Protein AF-A0A5N9GTJ7-F1 (afdb_monomer_lite)

Structure (mmCIF, N/CA/C/O backbone):
data_AF-A0A5N9GTJ7-F1
#
_entry.id   AF-A0A5N9GTJ7-F1
#
loop_
_atom_site.group_PDB
_atom_site.id
_atom_site.type_symbol
_atom_site.label_atom_id
_atom_site.label_alt_id
_atom_site.label_comp_id
_atom_site.label_asym_id
_atom_site.label_entity_id
_atom_site.label_seq_id
_atom_site.pdbx_PDB_ins_code
_atom_site.Cartn_x
_atom_site.Cartn_y
_atom_site.Cartn_z
_atom_site.occupancy
_atom_site.B_iso_or_equiv
_atom_site.auth_seq_id
_atom_site.auth_comp_id
_atom_site.auth_asym_id
_atom_site.auth_atom_id
_atom_site.pdbx_PDB_model_num
ATOM 1 N N . MET A 1 1 ? 4.182 10.645 -21.462 1.00 69.44 1 MET A N 1
ATOM 2 C CA . MET A 1 1 ? 4.766 9.885 -20.332 1.00 69.44 1 MET A CA 1
ATOM 3 C C . MET A 1 1 ? 4.709 10.639 -19.006 1.00 69.44 1 MET A C 1
ATOM 5 O O . MET A 1 1 ? 4.149 10.089 -18.072 1.00 69.44 1 MET A O 1
ATOM 9 N N . ALA A 1 2 ? 5.171 11.893 -18.912 1.00 67.50 2 ALA A N 1
ATOM 10 C CA . ALA A 1 2 ? 5.129 12.658 -17.654 1.00 67.50 2 ALA A CA 1
ATOM 11 C C . ALA A 1 2 ? 3.718 12.787 -17.032 1.00 67.50 2 ALA A C 1
ATOM 13 O O . ALA A 1 2 ? 3.530 12.440 -15.873 1.00 67.50 2 ALA A O 1
ATOM 14 N N . LEU A 1 3 ? 2.702 13.177 -17.815 1.00 74.19 3 LEU A N 1
ATOM 15 C CA . LEU A 1 3 ? 1.305 13.269 -17.346 1.00 74.19 3 LEU A CA 1
ATOM 16 C C . LEU A 1 3 ? 0.747 11.942 -16.803 1.00 74.19 3 LEU A C 1
ATOM 18 O O . LEU A 1 3 ? -0.002 11.939 -15.835 1.00 74.19 3 LEU A O 1
ATOM 22 N N . PHE A 1 4 ? 1.138 10.813 -17.400 1.00 73.88 4 PHE A N 1
ATOM 23 C CA . PHE A 1 4 ? 0.724 9.479 -16.956 1.00 73.88 4 PHE A CA 1
ATOM 24 C C . PHE A 1 4 ? 1.337 9.123 -15.593 1.00 73.88 4 PHE A C 1
ATOM 26 O O . PHE A 1 4 ? 0.640 8.620 -14.718 1.00 73.88 4 PHE A O 1
ATOM 33 N N . ILE A 1 5 ? 2.618 9.448 -15.390 1.00 72.25 5 ILE A N 1
ATOM 34 C CA . ILE A 1 5 ? 3.318 9.248 -14.113 1.00 72.25 5 ILE A CA 1
ATOM 35 C C . ILE A 1 5 ? 2.708 10.134 -13.020 1.00 72.25 5 ILE A C 1
ATOM 37 O O . ILE A 1 5 ? 2.442 9.651 -11.923 1.00 72.25 5 ILE A O 1
ATOM 41 N N . VAL A 1 6 ? 2.426 11.406 -13.325 1.00 74.44 6 VAL A N 1
ATOM 42 C CA . VAL A 1 6 ? 1.779 12.340 -12.385 1.00 74.44 6 VAL A CA 1
ATOM 43 C C . VAL A 1 6 ? 0.383 11.852 -11.994 1.00 74.44 6 VAL A C 1
ATOM 45 O O . VAL A 1 6 ? 0.043 11.847 -10.813 1.00 74.44 6 VAL A O 1
ATOM 48 N N . PHE A 1 7 ? -0.410 11.386 -12.961 1.00 79.62 7 PHE A N 1
ATOM 49 C CA . PHE A 1 7 ? -1.737 10.827 -12.703 1.00 79.62 7 PHE A CA 1
ATOM 50 C C . PHE A 1 7 ? -1.677 9.605 -11.773 1.00 79.62 7 PHE A C 1
ATOM 52 O O . PHE A 1 7 ? -2.456 9.502 -10.826 1.00 79.62 7 PHE A O 1
ATOM 59 N N . ILE A 1 8 ? -0.705 8.716 -11.985 1.00 79.12 8 ILE A N 1
ATOM 60 C CA . ILE A 1 8 ? -0.491 7.545 -11.127 1.00 79.12 8 ILE A CA 1
ATOM 61 C C . ILE A 1 8 ? -0.031 7.944 -9.724 1.00 79.12 8 ILE A C 1
ATOM 63 O O . ILE A 1 8 ? -0.573 7.432 -8.746 1.00 79.12 8 ILE A O 1
ATOM 67 N N . ALA A 1 9 ? 0.899 8.892 -9.607 1.00 77.06 9 ALA A N 1
ATOM 68 C CA . ALA A 1 9 ? 1.334 9.413 -8.314 1.00 77.06 9 ALA A CA 1
ATOM 69 C C . ALA A 1 9 ? 0.166 10.035 -7.528 1.00 77.06 9 ALA A C 1
ATOM 71 O O . ALA A 1 9 ? 0.090 9.877 -6.310 1.00 77.06 9 ALA A O 1
ATOM 72 N N . PHE A 1 10 ? -0.778 10.682 -8.219 1.00 83.00 10 PHE A N 1
ATOM 73 C CA . PHE A 1 10 ? -1.971 11.253 -7.599 1.00 83.00 10 PHE A CA 1
ATOM 74 C C . PHE A 1 10 ? -2.937 10.177 -7.082 1.00 83.00 10 PHE A C 1
ATOM 76 O O . PHE A 1 10 ? -3.420 10.282 -5.957 1.00 83.00 10 PHE A O 1
ATOM 83 N N . ILE A 1 11 ? -3.181 9.112 -7.856 1.0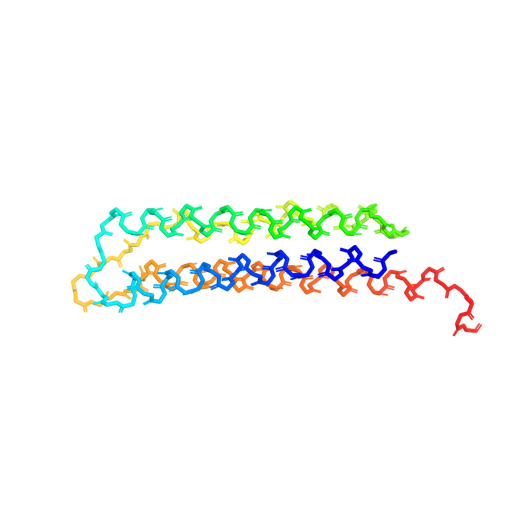0 83.50 11 ILE A N 1
ATOM 84 C CA . ILE A 1 11 ? -3.997 7.966 -7.410 1.00 83.50 11 ILE A CA 1
ATOM 85 C C . ILE A 1 11 ? -3.341 7.275 -6.209 1.00 83.50 11 ILE A C 1
ATOM 87 O O . ILE A 1 11 ? -4.004 6.971 -5.214 1.00 83.50 11 ILE A O 1
ATOM 91 N N . TRP A 1 12 ? -2.030 7.057 -6.285 1.00 83.31 12 TRP A N 1
ATOM 92 C CA . TRP A 1 12 ? -1.243 6.439 -5.226 1.00 83.31 12 TRP A CA 1
ATOM 93 C C . TRP A 1 12 ? -1.288 7.264 -3.932 1.00 83.31 12 TRP A C 1
ATOM 95 O O . TRP A 1 12 ? -1.714 6.765 -2.892 1.00 83.31 12 TRP A O 1
ATOM 105 N N . GLY A 1 13 ? -0.950 8.553 -4.000 1.00 82.69 13 GLY A N 1
ATOM 106 C CA . GLY A 1 13 ? -0.939 9.436 -2.833 1.00 82.69 13 GLY A CA 1
ATOM 107 C C . GLY A 1 13 ? -2.339 9.702 -2.280 1.00 82.69 13 GLY A C 1
ATOM 108 O O . GLY A 1 13 ? -2.539 9.692 -1.066 1.00 82.69 13 GLY A O 1
ATOM 109 N N . GLY A 1 14 ? -3.330 9.879 -3.158 1.00 85.12 14 GLY A N 1
ATOM 110 C CA . GLY A 1 14 ? -4.722 10.109 -2.777 1.00 85.12 14 GLY A CA 1
ATOM 111 C C . GLY A 1 14 ? -5.341 8.910 -2.059 1.00 85.12 14 GLY A C 1
ATOM 112 O O . GLY A 1 14 ? -5.957 9.076 -1.006 1.00 85.12 14 GLY A O 1
ATOM 113 N N . SER A 1 15 ? -5.133 7.694 -2.572 1.00 85.12 15 SER A N 1
ATOM 114 C CA . SER A 1 15 ? -5.653 6.470 -1.943 1.00 85.12 15 SER A CA 1
ATOM 115 C C . SER A 1 15 ? -5.034 6.211 -0.563 1.00 85.12 15 SER A C 1
ATOM 117 O O . SER A 1 15 ? -5.757 5.889 0.388 1.00 85.12 15 SER A O 1
ATOM 119 N N . MET A 1 16 ? -3.725 6.439 -0.406 1.00 86.00 16 MET A N 1
ATOM 120 C CA . MET A 1 16 ? -3.067 6.392 0.904 1.00 86.00 16 MET A CA 1
ATOM 121 C C . MET A 1 16 ? -3.589 7.482 1.843 1.00 86.00 16 MET A C 1
ATOM 123 O O . MET A 1 16 ? -3.914 7.191 2.993 1.00 86.00 16 MET A O 1
ATOM 127 N N . GLY A 1 17 ? -3.738 8.717 1.357 1.00 85.56 17 GLY A N 1
ATOM 128 C CA . GLY A 1 17 ? -4.252 9.840 2.142 1.00 85.56 17 GLY A CA 1
ATOM 129 C C . GLY A 1 17 ? -5.653 9.582 2.697 1.00 85.56 17 GLY A C 1
ATOM 130 O O . GLY A 1 17 ? -5.886 9.765 3.892 1.00 85.56 17 GLY A O 1
ATOM 131 N N . VAL A 1 18 ? -6.570 9.075 1.867 1.00 87.25 18 VAL A N 1
ATOM 132 C CA . VAL A 1 18 ? -7.926 8.688 2.301 1.00 87.25 18 VAL A CA 1
ATOM 133 C C . VAL A 1 18 ? -7.873 7.584 3.357 1.00 87.25 18 VAL A C 1
ATOM 135 O O . VAL A 1 18 ? -8.567 7.670 4.372 1.00 87.25 18 VAL A O 1
ATOM 138 N N . THR A 1 19 ? -7.015 6.582 3.165 1.00 87.56 19 THR A N 1
ATOM 139 C CA . THR A 1 19 ? -6.842 5.477 4.120 1.00 87.56 19 THR A CA 1
ATOM 140 C C . THR A 1 19 ? -6.347 5.977 5.478 1.00 87.56 19 THR A C 1
ATOM 142 O O . THR A 1 19 ? -6.892 5.595 6.517 1.00 87.56 19 THR A O 1
ATOM 145 N N . LEU A 1 20 ? -5.359 6.875 5.491 1.00 87.94 20 LEU A N 1
ATOM 146 C CA . LEU A 1 20 ? -4.826 7.482 6.714 1.00 87.94 20 LEU A CA 1
ATOM 147 C C . LEU A 1 20 ? -5.869 8.359 7.417 1.00 87.94 20 LEU A C 1
ATOM 149 O O . LEU A 1 20 ? -6.008 8.286 8.638 1.00 87.94 20 LEU A O 1
ATOM 153 N N . LEU A 1 21 ? -6.645 9.142 6.663 1.00 89.00 21 LEU A N 1
ATOM 154 C CA . LEU A 1 21 ? -7.728 9.962 7.214 1.00 89.00 21 LEU A CA 1
ATOM 155 C C . LEU A 1 21 ? -8.840 9.105 7.829 1.00 89.00 21 LEU A C 1
ATOM 157 O O . LEU A 1 21 ? -9.311 9.409 8.927 1.00 89.00 21 LEU A O 1
ATOM 161 N N . MET A 1 22 ? -9.242 8.015 7.170 1.00 85.75 22 MET A N 1
ATOM 162 C CA . MET A 1 22 ? -10.215 7.066 7.724 1.00 85.75 22 MET A CA 1
ATOM 163 C C . MET A 1 22 ? -9.685 6.367 8.976 1.00 85.75 22 MET A C 1
ATOM 165 O O . MET A 1 22 ? -10.403 6.248 9.964 1.00 85.75 22 MET A O 1
ATOM 169 N N . THR A 1 23 ? -8.415 5.968 8.962 1.00 85.25 23 THR A N 1
ATOM 170 C CA . THR A 1 23 ? -7.743 5.351 10.114 1.00 85.25 23 THR A CA 1
ATOM 171 C C . THR A 1 23 ? -7.733 6.297 11.309 1.00 85.25 23 THR A C 1
ATOM 173 O O . THR A 1 23 ? -8.199 5.937 12.388 1.00 85.25 23 THR A O 1
ATOM 176 N N . LYS A 1 24 ? -7.314 7.548 11.106 1.00 84.81 24 LYS A N 1
ATOM 177 C CA . LYS A 1 24 ? -7.295 8.560 12.164 1.00 84.81 24 LYS A CA 1
ATOM 178 C C . LYS A 1 24 ? -8.696 8.910 12.673 1.00 84.81 24 LYS A C 1
ATOM 180 O O . LYS A 1 24 ? -8.886 9.056 13.872 1.00 84.81 24 LYS A O 1
ATOM 185 N N . SER A 1 25 ? -9.679 9.058 11.785 1.00 83.75 25 SER A N 1
ATOM 186 C CA . SER A 1 25 ? -11.037 9.471 12.178 1.00 83.75 25 SER A CA 1
ATOM 187 C C . SER A 1 25 ? -11.840 8.364 12.858 1.00 83.75 25 SER A C 1
ATOM 189 O O . SER A 1 25 ? -12.629 8.661 13.751 1.00 83.75 25 SER A O 1
ATOM 191 N N . ARG A 1 26 ? -11.649 7.101 12.457 1.00 79.62 26 ARG A N 1
ATOM 192 C CA . ARG A 1 26 ? -12.459 5.974 12.945 1.00 79.62 26 ARG A CA 1
ATOM 193 C C . ARG A 1 26 ? -11.759 5.081 13.963 1.00 79.62 26 ARG A C 1
ATOM 195 O O . ARG A 1 26 ? -12.452 4.442 14.745 1.00 79.62 26 ARG A O 1
ATOM 202 N N . LEU A 1 27 ? -10.423 5.002 13.958 1.00 76.44 27 LEU A N 1
ATOM 203 C CA . LEU A 1 27 ? -9.670 4.034 14.776 1.00 76.44 27 LEU A CA 1
ATOM 204 C C . LEU A 1 27 ? -8.848 4.653 15.912 1.00 76.44 27 LEU A C 1
ATOM 206 O O . LEU A 1 27 ? -8.666 3.995 16.936 1.00 76.44 27 LEU A O 1
ATOM 210 N N . ALA A 1 28 ? -8.405 5.905 15.774 1.00 68.50 28 ALA A N 1
ATOM 211 C CA . ALA A 1 28 ? -7.656 6.609 16.821 1.00 68.50 28 ALA A CA 1
ATOM 212 C C . ALA A 1 28 ? -8.403 6.812 18.164 1.00 68.50 28 ALA A C 1
ATOM 214 O O . ALA A 1 28 ? -7.727 6.886 19.189 1.00 68.50 28 ALA A O 1
ATOM 215 N N . PRO A 1 29 ? -9.755 6.860 18.239 1.00 68.50 29 PRO A N 1
ATOM 216 C CA . PRO A 1 29 ? -10.462 7.022 19.517 1.00 68.50 29 PRO A CA 1
ATOM 217 C C . PRO A 1 29 ? -10.340 5.847 20.509 1.00 68.50 29 PRO A C 1
ATOM 219 O O . PRO A 1 29 ? -10.940 5.905 21.574 1.00 68.50 29 PRO A O 1
ATOM 222 N N . GLY A 1 30 ? -9.616 4.764 20.193 1.00 63.59 30 GLY A N 1
ATOM 223 C CA . GLY A 1 30 ? -9.381 3.630 21.107 1.00 63.59 30 GLY A CA 1
ATOM 224 C C . GLY A 1 30 ? -10.565 2.663 21.282 1.00 63.59 30 GLY A C 1
ATOM 225 O O . GLY A 1 30 ? -10.348 1.469 21.527 1.00 63.59 30 GLY A O 1
ATOM 226 N N . ASP A 1 31 ? -11.790 3.134 21.039 1.00 64.44 31 ASP A N 1
ATOM 227 C CA . ASP A 1 31 ? -13.054 2.381 21.129 1.00 64.44 31 ASP A CA 1
ATOM 228 C C . ASP A 1 31 ? -13.722 2.136 19.770 1.00 64.44 31 ASP A C 1
ATOM 230 O O . ASP A 1 31 ? -14.942 2.121 19.624 1.00 64.44 31 ASP A O 1
ATOM 234 N N . ALA A 1 32 ? -12.911 1.906 18.740 1.00 70.94 32 ALA A N 1
ATOM 235 C CA . ALA A 1 32 ? -13.432 1.575 17.424 1.00 70.94 32 ALA A CA 1
ATOM 236 C C . ALA A 1 32 ? -14.139 0.215 17.412 1.00 70.94 32 ALA A C 1
ATOM 238 O O . ALA A 1 32 ? -13.563 -0.809 17.809 1.00 70.94 32 ALA A O 1
ATOM 239 N N . SER A 1 33 ? -15.364 0.207 16.885 1.00 79.94 33 SER A N 1
ATOM 240 C CA . SER A 1 33 ? -16.147 -1.008 16.683 1.00 79.94 33 SER A CA 1
ATOM 241 C C . SER A 1 33 ? -15.392 -2.014 15.800 1.00 79.94 33 SER A C 1
ATOM 243 O O . SER A 1 33 ? -14.579 -1.641 14.949 1.00 79.94 33 SER A O 1
ATOM 245 N N . LEU A 1 34 ? -15.666 -3.313 15.967 1.00 78.12 34 LEU A N 1
ATOM 246 C CA . LEU A 1 34 ? -15.115 -4.350 15.079 1.00 78.12 34 LEU A CA 1
ATOM 247 C C . LEU A 1 34 ? -15.483 -4.092 13.607 1.00 78.12 34 LEU A C 1
ATOM 249 O O . LEU A 1 34 ? -14.675 -4.359 12.720 1.00 78.12 34 LEU A O 1
ATOM 253 N N . GLY A 1 35 ? -16.668 -3.523 13.356 1.00 80.81 35 GLY A N 1
ATOM 254 C CA . GLY A 1 35 ? -17.120 -3.136 12.020 1.00 80.81 35 GLY A CA 1
ATOM 255 C C . GLY A 1 35 ? -16.273 -2.021 11.404 1.00 80.81 35 GLY A C 1
ATOM 256 O O . GLY A 1 35 ? -15.844 -2.149 10.259 1.00 80.81 35 GLY A O 1
ATOM 257 N N . ASP A 1 36 ? -15.958 -0.969 12.167 1.00 82.44 36 ASP A N 1
ATOM 258 C CA . ASP A 1 36 ? -15.080 0.111 11.696 1.00 82.44 36 ASP A CA 1
ATOM 259 C C . ASP A 1 36 ? -13.661 -0.389 11.428 1.00 82.44 36 ASP A C 1
ATOM 261 O O . ASP A 1 36 ? -13.047 -0.014 10.430 1.00 82.44 36 ASP A O 1
ATOM 265 N N . GLN A 1 37 ? -13.148 -1.293 12.264 1.00 82.06 37 GLN A N 1
ATOM 266 C CA . GLN A 1 37 ? -11.849 -1.923 12.028 1.00 82.06 37 GLN A CA 1
ATOM 267 C C . GLN A 1 37 ? -11.828 -2.725 10.726 1.00 82.06 37 GLN A C 1
ATOM 269 O O . GLN A 1 37 ? -10.881 -2.592 9.950 1.00 82.06 37 GLN A O 1
ATOM 274 N N . LEU A 1 38 ? -12.863 -3.528 10.466 1.00 84.81 38 LEU A N 1
ATOM 275 C CA . LEU A 1 38 ? -12.955 -4.321 9.242 1.00 84.81 38 LEU A CA 1
ATOM 276 C C . LEU A 1 38 ? -13.084 -3.426 8.002 1.00 84.81 38 LEU A C 1
ATOM 278 O O . LEU A 1 38 ? -12.409 -3.659 7.000 1.00 84.81 38 LEU A O 1
ATOM 282 N N . LEU A 1 39 ? -13.903 -2.373 8.091 1.00 87.19 39 LEU A N 1
ATOM 283 C CA . LEU A 1 39 ? -14.119 -1.421 7.005 1.00 87.19 39 LEU A CA 1
ATOM 284 C C . LEU A 1 39 ? -12.826 -0.694 6.641 1.00 87.19 39 LEU A C 1
ATOM 286 O O . LEU A 1 39 ? -12.447 -0.673 5.473 1.00 87.19 39 LEU A O 1
ATOM 290 N N . VAL A 1 40 ? -12.118 -0.126 7.621 1.00 86.44 40 VAL A N 1
ATOM 291 C CA . VAL A 1 40 ? -10.883 0.621 7.338 1.00 86.44 40 VAL A CA 1
ATOM 292 C C . VAL A 1 40 ? -9.782 -0.321 6.842 1.00 86.44 40 VAL A C 1
ATOM 294 O O . VAL A 1 40 ? -9.041 0.051 5.936 1.00 86.44 40 VAL A O 1
ATOM 297 N N . ARG A 1 41 ? -9.711 -1.565 7.338 1.00 87.75 41 ARG A N 1
ATOM 298 C CA . ARG A 1 41 ? -8.805 -2.593 6.788 1.00 87.75 41 ARG A CA 1
ATOM 299 C C . ARG A 1 41 ? -9.131 -2.936 5.338 1.00 87.75 41 ARG A C 1
ATOM 301 O O . ARG A 1 41 ? -8.212 -3.080 4.539 1.00 87.75 41 ARG A O 1
ATOM 308 N N . PHE A 1 42 ? -10.410 -3.033 4.983 1.00 88.38 42 PHE A N 1
ATOM 309 C CA . PHE A 1 42 ? -10.835 -3.277 3.606 1.00 88.38 42 PHE A CA 1
ATOM 310 C C . PHE A 1 42 ? -10.492 -2.100 2.683 1.00 88.38 42 PHE A C 1
ATOM 312 O O . PHE A 1 42 ? -9.945 -2.303 1.599 1.00 88.38 42 PHE A O 1
ATOM 319 N N . VAL A 1 43 ? -10.724 -0.862 3.133 1.00 89.25 43 VAL A N 1
ATOM 320 C CA . VAL A 1 43 ? -10.306 0.344 2.398 1.00 89.25 43 VAL A CA 1
ATOM 321 C C . VAL A 1 43 ? -8.786 0.373 2.225 1.00 89.25 43 VAL A C 1
ATOM 323 O O . VAL A 1 43 ? -8.309 0.614 1.118 1.00 89.25 43 VAL A O 1
ATOM 326 N N . ALA A 1 44 ? -8.029 0.058 3.278 1.00 87.88 44 ALA A N 1
ATOM 327 C CA . ALA A 1 44 ? -6.573 -0.021 3.223 1.00 87.88 44 ALA A CA 1
ATOM 328 C C . ALA A 1 44 ? -6.089 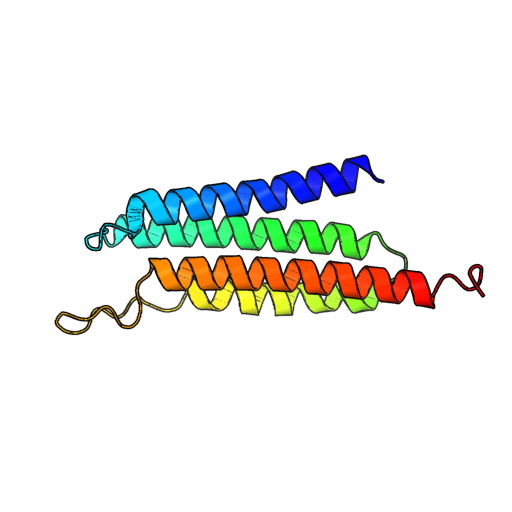-1.102 2.247 1.00 87.88 44 ALA A C 1
ATOM 330 O O . ALA A 1 44 ? -5.175 -0.852 1.466 1.00 87.88 44 ALA A O 1
ATOM 331 N N . LEU A 1 45 ? -6.732 -2.273 2.233 1.00 90.88 45 LEU A N 1
ATOM 332 C CA . LEU A 1 45 ? -6.421 -3.362 1.304 1.00 90.88 45 LEU A CA 1
ATOM 333 C C . LEU A 1 45 ? -6.591 -2.909 -0.149 1.00 90.88 45 LEU A C 1
ATOM 335 O O . LEU A 1 45 ? -5.708 -3.134 -0.980 1.00 90.88 45 LEU A O 1
ATOM 339 N N . ILE A 1 46 ? -7.714 -2.250 -0.449 1.00 90.19 46 ILE A N 1
ATOM 340 C CA . ILE A 1 46 ? -7.994 -1.710 -1.780 1.00 90.19 46 ILE A CA 1
ATOM 341 C C . ILE A 1 46 ? -6.962 -0.640 -2.140 1.00 90.19 46 ILE A C 1
ATOM 343 O O . ILE A 1 46 ? -6.380 -0.705 -3.221 1.00 90.19 46 ILE A O 1
ATOM 347 N N . ALA A 1 47 ? -6.691 0.306 -1.240 1.00 87.44 47 ALA A N 1
ATOM 348 C CA . ALA A 1 47 ? -5.743 1.388 -1.482 1.00 87.44 47 ALA A CA 1
ATOM 349 C C . ALA A 1 47 ? -4.325 0.868 -1.757 1.00 87.44 47 ALA A C 1
ATOM 351 O O . ALA A 1 47 ? -3.727 1.243 -2.763 1.00 87.44 47 ALA A O 1
ATOM 352 N N . VAL A 1 48 ? -3.812 -0.045 -0.926 1.00 86.81 48 VAL A N 1
ATOM 353 C CA . VAL A 1 48 ? -2.485 -0.664 -1.100 1.00 86.81 48 VAL A CA 1
ATOM 354 C C . VAL A 1 48 ? -2.417 -1.481 -2.392 1.00 86.81 48 VAL A C 1
ATOM 356 O O . VAL A 1 48 ? -1.411 -1.446 -3.100 1.00 86.81 48 VAL A O 1
ATOM 359 N N . SER A 1 49 ? -3.498 -2.174 -2.753 1.00 88.56 49 SER A N 1
ATOM 360 C CA . SER A 1 49 ? -3.552 -2.939 -4.004 1.00 88.56 49 SER A CA 1
ATOM 361 C C . SER A 1 49 ? -3.554 -2.029 -5.230 1.00 88.56 49 SER A C 1
ATOM 363 O O . SER A 1 49 ? -2.771 -2.251 -6.151 1.00 88.56 49 SER A O 1
ATOM 365 N N . ILE A 1 50 ? -4.362 -0.964 -5.232 1.00 85.56 50 ILE A N 1
ATOM 366 C CA . ILE A 1 50 ? -4.367 0.043 -6.305 1.00 85.56 50 ILE A CA 1
ATOM 367 C C . ILE A 1 50 ? -2.991 0.710 -6.409 1.00 85.56 50 ILE A C 1
ATOM 369 O O . ILE A 1 50 ? -2.460 0.854 -7.511 1.00 85.56 50 ILE A O 1
ATOM 373 N N . ALA A 1 51 ? -2.391 1.076 -5.276 1.00 81.50 51 ALA A N 1
ATOM 374 C CA . ALA A 1 51 ? -1.062 1.668 -5.207 1.00 81.50 51 ALA A CA 1
ATOM 375 C C . ALA A 1 51 ? 0.008 0.763 -5.844 1.00 81.50 51 ALA A C 1
ATOM 377 O O . ALA A 1 51 ? 0.779 1.218 -6.686 1.00 81.50 51 ALA A O 1
ATOM 378 N N . MET A 1 52 ? 0.035 -0.524 -5.501 1.00 82.81 52 MET A N 1
ATOM 379 C CA . MET A 1 52 ? 1.021 -1.466 -6.043 1.00 82.81 52 MET A CA 1
ATOM 380 C C . MET A 1 52 ? 0.775 -1.812 -7.512 1.00 82.81 52 MET A C 1
ATOM 382 O O . MET A 1 52 ? 1.727 -1.885 -8.287 1.00 82.81 52 MET A O 1
ATOM 386 N N . LEU A 1 53 ? -0.485 -1.966 -7.927 1.00 82.12 53 LEU A N 1
ATOM 387 C CA . LEU A 1 53 ? -0.833 -2.214 -9.329 1.00 82.12 53 LEU A CA 1
ATOM 388 C C . LEU A 1 53 ? -0.454 -1.030 -10.217 1.00 82.12 53 LEU A C 1
ATOM 390 O O . LEU A 1 53 ? 0.120 -1.215 -11.288 1.00 82.12 53 LEU A O 1
ATOM 394 N N . THR A 1 54 ? -0.734 0.194 -9.770 1.00 80.19 54 THR A N 1
ATOM 395 C CA . THR A 1 54 ? -0.370 1.398 -10.525 1.00 80.19 54 THR A CA 1
ATOM 396 C C . THR A 1 54 ? 1.144 1.577 -10.625 1.00 80.19 54 THR A C 1
ATOM 398 O O . THR A 1 54 ? 1.638 1.889 -11.706 1.00 80.19 54 THR A O 1
ATOM 401 N N . LEU A 1 55 ? 1.899 1.291 -9.561 1.00 75.88 55 LEU A N 1
ATOM 402 C CA . LEU A 1 55 ? 3.365 1.287 -9.604 1.00 75.88 55 LEU A CA 1
ATOM 403 C C . LEU A 1 55 ? 3.928 0.191 -10.518 1.00 75.88 55 LEU A C 1
ATOM 405 O O . LEU A 1 55 ? 4.851 0.459 -11.288 1.00 75.88 55 LEU A O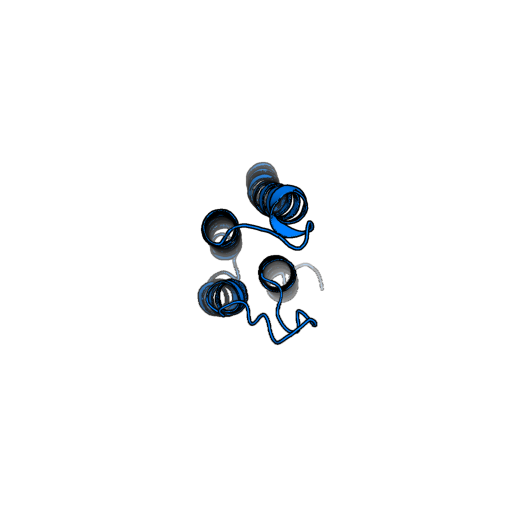 1
ATOM 409 N N . GLY A 1 56 ? 3.344 -1.009 -10.497 1.00 76.19 56 GLY A N 1
ATOM 410 C CA . GLY A 1 56 ? 3.709 -2.088 -11.415 1.00 76.19 56 GLY A CA 1
ATOM 411 C C . GLY A 1 56 ? 3.451 -1.728 -12.878 1.00 76.19 56 GLY A C 1
ATOM 412 O O . GLY A 1 56 ? 4.287 -2.001 -13.735 1.00 76.19 56 GLY A O 1
ATOM 413 N N . LEU A 1 57 ? 2.352 -1.025 -13.166 1.00 77.19 57 LEU A N 1
ATOM 414 C CA . LEU A 1 57 ? 2.070 -0.500 -14.504 1.00 77.19 57 LEU A CA 1
ATOM 415 C C . LEU A 1 57 ? 3.086 0.562 -14.952 1.00 77.19 57 LEU A C 1
ATOM 417 O O . LEU A 1 57 ? 3.400 0.619 -16.140 1.00 77.19 57 LEU A O 1
ATOM 421 N N . VAL A 1 58 ? 3.602 1.401 -14.045 1.00 74.25 58 VAL A N 1
ATOM 422 C CA . VAL A 1 58 ? 4.674 2.365 -14.373 1.00 74.25 58 VAL A CA 1
ATOM 423 C C . VAL A 1 58 ? 5.986 1.638 -14.644 1.00 74.25 58 VAL A C 1
ATOM 425 O O . VAL A 1 58 ? 6.610 1.884 -15.673 1.00 74.25 58 VAL A O 1
ATOM 428 N N . SER A 1 59 ? 6.379 0.726 -13.755 1.00 70.19 59 SER A N 1
ATOM 429 C CA . SER A 1 59 ? 7.611 -0.064 -13.864 1.00 70.19 59 SER A CA 1
ATOM 430 C C . SER A 1 59 ? 7.633 -0.901 -15.152 1.00 70.19 59 SER A C 1
ATOM 432 O O . SER A 1 59 ? 8.599 -0.822 -15.914 1.00 70.19 59 SER A O 1
ATOM 434 N N . GLY A 1 60 ? 6.523 -1.567 -15.488 1.00 70.12 60 GLY A N 1
ATOM 435 C CA . GLY A 1 60 ? 6.373 -2.362 -16.711 1.00 70.12 60 GLY A CA 1
ATOM 436 C C . GLY A 1 60 ? 6.434 -1.567 -18.023 1.00 70.12 60 GLY A C 1
ATOM 437 O O . GLY A 1 60 ? 6.576 -2.147 -19.096 1.00 70.12 60 GLY A O 1
ATOM 438 N N . ARG A 1 61 ? 6.338 -0.233 -17.964 1.00 70.75 61 ARG A N 1
ATOM 439 C CA . ARG A 1 61 ? 6.451 0.667 -19.128 1.00 70.75 61 ARG A CA 1
ATOM 440 C C . ARG A 1 61 ? 7.877 1.192 -19.336 1.00 70.75 61 ARG A C 1
ATOM 442 O O . ARG A 1 61 ? 8.091 1.990 -20.247 1.00 70.75 61 ARG A O 1
ATOM 449 N N . THR A 1 62 ? 8.835 0.791 -18.499 1.00 67.44 62 THR A N 1
ATOM 450 C CA . THR A 1 62 ? 10.242 1.214 -18.588 1.00 67.44 62 THR A CA 1
ATOM 451 C C . THR A 1 62 ? 11.123 0.145 -19.234 1.00 67.44 62 THR A C 1
ATOM 453 O O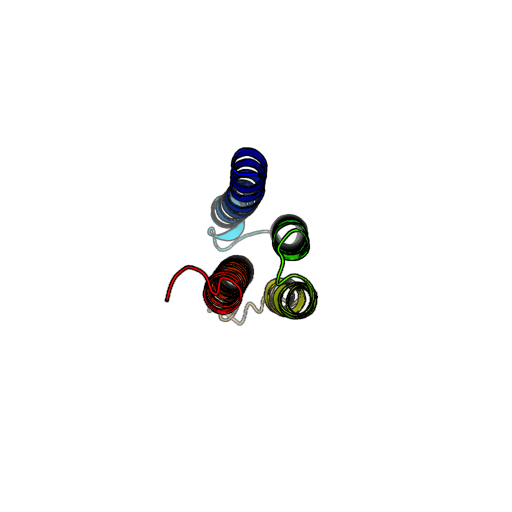 . THR A 1 62 ? 10.792 -1.033 -19.223 1.00 67.44 62 THR A O 1
ATOM 456 N N . ILE A 1 63 ? 12.277 0.538 -19.784 1.00 57.34 63 ILE A N 1
ATOM 457 C CA . ILE A 1 63 ? 13.240 -0.380 -20.435 1.00 57.34 63 ILE A CA 1
ATOM 458 C C . ILE A 1 63 ? 13.785 -1.436 -19.441 1.00 57.34 63 ILE A C 1
ATOM 460 O O . ILE A 1 63 ? 14.278 -2.483 -19.840 1.00 57.34 63 ILE A O 1
ATOM 464 N N . ALA A 1 64 ? 13.636 -1.187 -18.138 1.00 58.44 64 ALA A N 1
ATOM 465 C CA . ALA A 1 64 ? 14.025 -2.053 -17.026 1.00 58.44 64 ALA A CA 1
ATOM 466 C C . ALA A 1 64 ? 12.869 -2.892 -16.442 1.00 58.44 64 ALA A C 1
ATOM 468 O O . ALA A 1 64 ? 12.926 -3.332 -15.288 1.00 58.44 64 ALA A O 1
ATOM 469 N N . ALA A 1 65 ? 11.789 -3.055 -17.212 1.00 62.47 65 ALA A N 1
ATOM 470 C CA . ALA A 1 65 ? 10.529 -3.629 -16.758 1.00 62.47 65 ALA A CA 1
ATOM 471 C C . ALA A 1 65 ? 10.661 -5.041 -16.177 1.00 62.47 65 ALA A C 1
ATOM 473 O O . ALA A 1 65 ? 9.972 -5.344 -15.207 1.00 62.47 65 ALA A O 1
ATOM 474 N N . ASP A 1 66 ? 11.522 -5.900 -16.724 1.00 66.00 66 ASP A N 1
ATOM 475 C CA . ASP A 1 66 ? 11.504 -7.323 -16.368 1.00 66.00 66 ASP A CA 1
ATOM 476 C C . ASP A 1 66 ? 11.906 -7.589 -14.910 1.00 66.00 66 ASP A C 1
ATOM 478 O O . ASP A 1 66 ? 11.215 -8.329 -14.208 1.00 66.00 66 ASP A O 1
ATOM 482 N N . ASP A 1 67 ? 12.964 -6.946 -14.413 1.00 68.50 67 ASP A N 1
ATOM 483 C CA . ASP A 1 67 ? 13.441 -7.177 -13.044 1.00 68.50 67 ASP A CA 1
ATOM 484 C C . ASP A 1 67 ? 12.605 -6.420 -12.007 1.00 68.50 67 ASP A C 1
ATOM 486 O O . ASP A 1 67 ? 12.295 -6.943 -10.934 1.00 68.50 67 ASP A O 1
ATOM 490 N N . THR A 1 68 ? 12.177 -5.199 -12.335 1.00 70.38 68 THR A N 1
ATOM 491 C CA . THR A 1 68 ? 11.419 -4.347 -11.407 1.00 70.38 68 THR A CA 1
ATOM 492 C C . THR A 1 68 ? 9.956 -4.776 -11.275 1.00 70.38 68 THR A C 1
ATOM 494 O O . THR A 1 68 ? 9.424 -4.799 -10.162 1.00 70.38 68 THR A O 1
ATOM 497 N N . THR A 1 69 ? 9.318 -5.232 -12.358 1.00 74.38 69 THR A N 1
ATOM 498 C CA . THR A 1 69 ? 7.921 -5.706 -12.321 1.00 74.38 69 THR A CA 1
ATOM 499 C C . THR A 1 69 ? 7.791 -7.010 -11.530 1.00 74.38 69 THR A C 1
ATOM 501 O O . THR A 1 69 ? 6.783 -7.227 -10.854 1.00 74.38 69 THR A O 1
ATOM 504 N N . ARG A 1 70 ? 8.830 -7.859 -11.524 1.00 81.50 70 ARG A N 1
ATOM 505 C CA . ARG A 1 70 ? 8.865 -9.099 -10.725 1.00 81.50 70 ARG A CA 1
ATOM 506 C C . ARG A 1 70 ? 8.869 -8.853 -9.220 1.00 81.50 70 ARG A C 1
ATOM 508 O O . ARG A 1 70 ? 8.446 -9.735 -8.481 1.00 81.50 70 ARG A O 1
ATOM 515 N N . LEU A 1 71 ? 9.312 -7.681 -8.758 1.00 82.38 71 LEU A N 1
ATOM 516 C CA . LEU A 1 71 ? 9.321 -7.324 -7.334 1.00 82.38 71 LEU A CA 1
ATOM 517 C C . LEU A 1 71 ? 7.940 -6.899 -6.818 1.00 82.38 71 LEU A C 1
ATOM 519 O O . LEU A 1 71 ? 7.671 -7.008 -5.620 1.00 82.38 71 LEU A O 1
ATOM 523 N N . VAL A 1 72 ? 7.048 -6.454 -7.707 1.00 84.62 72 VAL A N 1
ATOM 524 C CA . VAL A 1 72 ? 5.730 -5.902 -7.353 1.00 84.62 72 VAL A CA 1
ATOM 525 C C . VAL A 1 72 ? 4.882 -6.866 -6.509 1.00 84.62 72 VAL A C 1
ATOM 527 O O . VAL A 1 72 ? 4.375 -6.423 -5.478 1.00 84.62 72 VAL A O 1
ATOM 530 N N . PRO A 1 73 ? 4.747 -8.170 -6.838 1.00 86.56 73 PRO A N 1
ATOM 531 C CA . PRO A 1 73 ? 3.948 -9.096 -6.032 1.00 86.56 73 PRO A CA 1
ATOM 532 C C . PRO A 1 73 ? 4.509 -9.295 -4.619 1.00 86.56 73 PRO A C 1
ATOM 534 O O . PRO A 1 73 ? 3.743 -9.409 -3.664 1.00 86.56 73 PRO A O 1
ATOM 537 N N . TYR A 1 74 ? 5.838 -9.297 -4.470 1.00 87.94 74 TYR A N 1
ATOM 538 C CA . TYR A 1 74 ? 6.495 -9.450 -3.170 1.00 87.94 74 TYR A CA 1
ATOM 539 C C . TYR A 1 74 ? 6.296 -8.212 -2.294 1.00 87.94 74 TYR A C 1
ATOM 541 O O . TYR A 1 74 ? 5.951 -8.332 -1.119 1.00 87.94 74 TYR A O 1
ATOM 549 N N . LEU A 1 75 ? 6.457 -7.019 -2.875 1.00 87.94 75 LEU A N 1
ATOM 550 C CA . LEU A 1 75 ? 6.232 -5.749 -2.182 1.00 87.94 75 LEU A CA 1
ATOM 551 C C . LEU A 1 75 ? 4.758 -5.561 -1.811 1.00 87.94 75 LEU A C 1
ATOM 553 O O . LEU A 1 75 ? 4.454 -5.104 -0.709 1.00 87.94 75 LEU A O 1
ATOM 557 N N . TRP A 1 76 ? 3.846 -5.973 -2.693 1.00 89.88 76 TRP A N 1
ATOM 558 C CA . TRP A 1 76 ? 2.418 -6.011 -2.400 1.00 89.88 76 TRP A CA 1
ATOM 559 C C . TRP A 1 76 ? 2.107 -6.965 -1.246 1.00 89.88 76 TRP A C 1
ATOM 561 O O . TRP A 1 76 ? 1.451 -6.558 -0.289 1.00 89.88 76 TRP A O 1
ATOM 571 N N . GLY A 1 77 ? 2.633 -8.192 -1.282 1.00 87.81 77 GLY A N 1
ATOM 572 C CA . GLY A 1 77 ? 2.442 -9.171 -0.211 1.00 87.81 77 GLY A CA 1
ATOM 573 C C . GLY A 1 77 ? 2.935 -8.651 1.140 1.00 87.81 77 GLY A C 1
ATOM 574 O O . GLY A 1 77 ? 2.204 -8.715 2.128 1.00 87.81 77 GLY A O 1
ATOM 575 N N . ALA A 1 78 ? 4.130 -8.054 1.173 1.00 88.69 78 ALA A N 1
ATOM 576 C CA . ALA A 1 78 ? 4.688 -7.447 2.379 1.00 88.69 78 ALA A CA 1
ATOM 577 C C . ALA A 1 78 ? 3.831 -6.284 2.906 1.00 88.69 78 ALA A C 1
ATOM 579 O O . ALA A 1 78 ? 3.610 -6.182 4.112 1.00 88.69 78 ALA A O 1
ATOM 580 N N . ALA A 1 79 ? 3.316 -5.428 2.020 1.00 87.62 79 ALA A N 1
ATOM 581 C CA . ALA A 1 79 ? 2.481 -4.293 2.400 1.00 87.62 79 ALA A CA 1
ATOM 582 C C . ALA A 1 79 ? 1.081 -4.708 2.873 1.00 87.62 79 ALA A C 1
ATOM 584 O O . ALA A 1 79 ? 0.508 -4.054 3.742 1.00 87.62 79 ALA A O 1
ATOM 585 N N . VAL A 1 80 ? 0.527 -5.791 2.331 1.00 90.75 80 VAL A N 1
ATOM 586 C CA . VAL A 1 80 ? -0.813 -6.281 2.674 1.00 90.75 80 VAL A CA 1
ATOM 587 C C . VAL A 1 80 ? -0.814 -7.138 3.944 1.00 90.75 80 VAL A C 1
ATOM 589 O O . VAL A 1 80 ? -1.798 -7.120 4.684 1.00 90.75 80 VAL A O 1
ATOM 592 N N . LEU A 1 81 ? 0.280 -7.843 4.247 1.00 89.88 81 LEU A N 1
ATOM 593 C CA . LEU A 1 81 ? 0.381 -8.755 5.393 1.00 89.88 81 LEU A CA 1
ATOM 594 C C . LEU A 1 81 ? -0.136 -8.166 6.727 1.00 89.88 81 LEU A C 1
ATOM 596 O O . LEU A 1 81 ? -0.930 -8.838 7.391 1.00 89.88 81 LEU A O 1
ATOM 600 N N . PRO A 1 82 ? 0.204 -6.919 7.124 1.00 86.50 82 PRO A N 1
ATOM 601 C CA . PRO A 1 82 ? -0.264 -6.348 8.388 1.00 86.50 82 PRO A CA 1
ATOM 602 C C . PRO A 1 82 ? -1.788 -6.187 8.474 1.00 86.50 82 PRO A C 1
ATOM 604 O O . PRO A 1 82 ? -2.341 -6.176 9.573 1.00 86.50 82 PRO A O 1
ATOM 607 N N . LEU A 1 83 ? -2.487 -6.095 7.338 1.00 86.81 83 LEU A N 1
ATOM 608 C CA . LEU A 1 83 ? -3.942 -5.919 7.295 1.00 86.81 83 LEU A CA 1
ATOM 609 C C . LEU A 1 83 ? -4.700 -7.189 7.694 1.00 86.81 83 LEU A C 1
ATOM 611 O O . LEU A 1 83 ? -5.844 -7.097 8.147 1.00 86.81 83 LEU A O 1
ATOM 615 N N . PHE A 1 84 ? -4.059 -8.353 7.583 1.00 85.56 84 PHE A N 1
ATOM 616 C CA . PHE A 1 84 ? -4.624 -9.641 7.987 1.00 85.56 84 PHE A CA 1
ATOM 617 C C . PHE A 1 84 ? -4.328 -10.002 9.447 1.00 85.56 84 PHE A C 1
ATOM 619 O O . PHE A 1 84 ? -4.974 -10.890 9.998 1.00 85.56 84 PHE A O 1
ATOM 626 N N . ILE A 1 85 ? -3.398 -9.302 10.106 1.00 83.38 85 ILE A N 1
ATOM 627 C CA . ILE A 1 85 ? -3.041 -9.581 11.502 1.00 83.38 85 ILE A CA 1
ATOM 628 C C . ILE A 1 85 ? -4.183 -9.106 12.416 1.00 83.38 85 ILE A C 1
ATOM 630 O O . ILE A 1 85 ? -4.517 -7.916 12.400 1.00 83.38 85 ILE A O 1
ATOM 634 N N . PRO A 1 86 ? -4.815 -9.980 13.219 1.00 74.12 86 PRO A N 1
ATOM 635 C CA . PRO A 1 86 ? -5.886 -9.566 14.119 1.00 74.12 86 PRO A CA 1
ATOM 636 C C . PRO A 1 86 ? -5.363 -8.581 15.174 1.00 74.12 86 PRO A C 1
ATOM 638 O O . PRO A 1 86 ? -4.230 -8.685 15.642 1.00 74.12 86 PRO A O 1
ATOM 641 N N . SER A 1 87 ? -6.189 -7.601 15.549 1.00 71.31 87 SER A N 1
ATOM 642 C CA . SER A 1 87 ? -5.844 -6.688 16.643 1.00 71.31 87 SER A CA 1
ATOM 643 C C . SER A 1 87 ? -5.952 -7.427 17.973 1.00 71.31 87 SER A C 1
ATOM 645 O O . SER A 1 87 ? -6.992 -8.003 18.287 1.00 71.31 87 SER A O 1
ATOM 647 N N . LEU A 1 88 ? -4.873 -7.412 18.755 1.00 67.12 88 LEU A N 1
ATOM 648 C CA . LEU A 1 88 ? -4.833 -8.008 20.086 1.00 67.12 88 LEU A CA 1
ATOM 649 C C . LEU A 1 88 ? -5.012 -6.894 21.125 1.00 67.12 88 LEU A C 1
ATOM 651 O O . LEU A 1 88 ? -4.092 -6.110 21.378 1.00 67.12 88 LEU A O 1
ATOM 655 N N . LYS A 1 89 ? -6.205 -6.825 21.730 1.00 59.28 89 LYS A N 1
ATOM 656 C CA . LYS A 1 89 ? -6.450 -6.073 22.970 1.00 59.28 89 LYS A CA 1
ATOM 657 C C . LYS A 1 89 ? -6.210 -7.022 24.147 1.00 59.28 89 LYS A C 1
ATOM 659 O O . LYS A 1 89 ? -7.061 -7.855 24.437 1.00 59.28 89 LYS A O 1
ATOM 664 N N . SER A 1 90 ? -5.070 -6.901 24.825 1.00 46.31 90 SER A N 1
ATOM 665 C CA . SER A 1 90 ? -4.861 -7.555 26.123 1.00 46.31 90 SER A CA 1
ATOM 666 C C . SER A 1 90 ? -5.092 -6.525 27.224 1.00 46.31 90 SER A C 1
ATOM 668 O O . SER A 1 90 ? -4.413 -5.502 27.242 1.00 46.31 90 SER A O 1
ATOM 670 N N . THR A 1 91 ? -6.078 -6.774 28.092 1.00 45.84 91 THR A N 1
ATOM 671 C CA . THR A 1 91 ? -6.189 -6.226 29.464 1.00 45.84 91 THR A CA 1
ATOM 672 C C . THR A 1 91 ? -5.513 -4.861 29.696 1.00 45.84 91 THR A C 1
ATOM 674 O O . THR A 1 91 ? -4.507 -4.750 30.389 1.00 45.84 91 THR A O 1
ATOM 677 N N . GLY A 1 92 ? -6.072 -3.802 29.099 1.00 51.03 92 GLY A N 1
ATOM 678 C CA . GLY A 1 92 ? -5.693 -2.407 29.368 1.00 51.03 92 GLY A CA 1
ATOM 679 C C . GLY A 1 92 ? -4.530 -1.832 28.549 1.00 51.03 92 GLY A C 1
ATOM 680 O O . GLY A 1 92 ? -4.386 -0.613 28.512 1.00 51.03 92 GLY A O 1
ATOM 681 N N . ILE A 1 93 ? -3.747 -2.648 27.830 1.00 53.66 93 ILE A N 1
ATOM 682 C CA . ILE A 1 93 ? -2.658 -2.168 26.961 1.00 53.66 93 ILE A CA 1
ATOM 683 C C . ILE A 1 93 ? -2.860 -2.720 25.547 1.00 53.66 93 ILE A C 1
ATOM 685 O O . ILE A 1 93 ? -2.726 -3.913 25.276 1.00 53.66 93 ILE A O 1
ATOM 689 N N . SER A 1 94 ? -3.172 -1.829 24.604 1.00 56.16 94 SER A N 1
ATOM 690 C CA . SER A 1 94 ? -3.278 -2.165 23.181 1.00 56.16 94 SER A CA 1
ATOM 691 C C . SER A 1 94 ? -1.884 -2.403 22.573 1.00 56.16 94 SER A C 1
ATOM 693 O O . SER A 1 94 ? -1.322 -1.517 21.920 1.00 56.16 94 SER A O 1
ATOM 695 N N . LEU A 1 95 ? -1.331 -3.605 22.762 1.00 57.53 95 LEU A N 1
ATOM 696 C CA . LEU A 1 95 ? -0.057 -4.032 22.164 1.00 57.53 95 LEU A CA 1
ATOM 697 C C . LEU A 1 95 ? -0.091 -3.975 20.622 1.00 57.53 95 LEU A C 1
ATOM 699 O O . LEU A 1 95 ? 0.864 -3.501 20.010 1.00 57.53 95 LEU A O 1
ATOM 703 N N . LEU A 1 96 ? -1.212 -4.357 19.996 1.00 68.00 96 LEU A N 1
ATOM 704 C CA . LEU A 1 96 ? -1.410 -4.356 18.538 1.00 68.00 96 LEU A CA 1
ATOM 705 C C . LEU A 1 96 ? -2.747 -3.692 18.170 1.00 68.00 96 LEU A C 1
ATOM 707 O O . LEU A 1 96 ? -3.756 -4.364 17.954 1.00 68.00 96 LEU A O 1
ATOM 711 N N . SER A 1 97 ? -2.754 -2.355 18.107 1.00 75.19 97 SER A N 1
ATOM 712 C CA . SER A 1 97 ? -3.912 -1.584 17.625 1.00 75.19 97 SER A CA 1
ATOM 713 C C . SER A 1 97 ? -4.094 -1.775 16.117 1.00 75.19 97 SER A C 1
ATOM 715 O O . SER A 1 97 ? -3.117 -1.709 15.365 1.00 75.19 97 SER A O 1
ATOM 717 N N . SER A 1 98 ? -5.342 -1.931 15.662 1.00 78.12 98 SER A N 1
ATOM 718 C CA . SER A 1 98 ? -5.690 -1.892 14.232 1.00 78.12 98 SER A CA 1
ATOM 719 C C . SER A 1 98 ? -5.185 -0.621 13.541 1.00 78.12 98 SER A C 1
ATOM 721 O O . SER A 1 98 ? -4.797 -0.681 12.382 1.00 78.12 98 SER A O 1
ATOM 723 N N . GLU A 1 99 ? -5.110 0.503 14.254 1.00 81.88 99 GLU A N 1
ATOM 724 C CA . GLU A 1 99 ? -4.562 1.754 13.723 1.00 81.88 99 GLU A CA 1
ATOM 725 C C . GLU A 1 99 ? -3.087 1.602 13.316 1.00 81.88 99 GLU A C 1
ATOM 727 O O . GLU A 1 99 ? -2.703 1.905 12.187 1.00 81.88 99 GLU A O 1
ATOM 732 N N . LYS A 1 100 ? -2.268 1.042 14.217 1.00 84.12 100 LYS A N 1
ATOM 733 C CA . LYS A 1 100 ? -0.835 0.819 13.985 1.00 84.12 100 LYS A CA 1
ATOM 734 C C . LYS A 1 100 ? -0.604 -0.140 12.823 1.00 84.12 100 LYS A C 1
ATOM 736 O O . LYS A 1 100 ? 0.258 0.121 11.997 1.00 84.12 100 LYS A O 1
ATOM 741 N N . LEU A 1 101 ? -1.3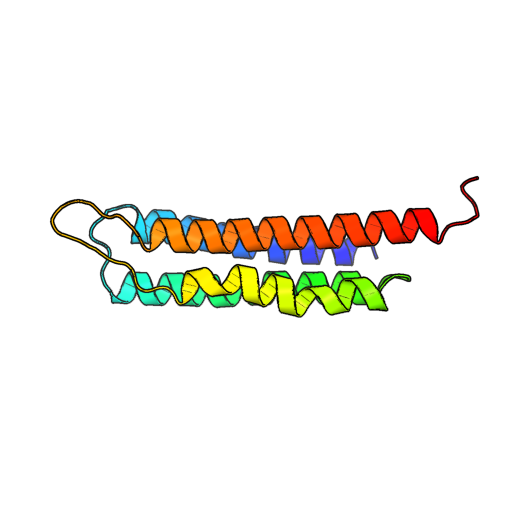97 -1.208 12.733 1.00 85.88 101 LEU A N 1
ATOM 742 C CA . LEU A 1 101 ? -1.302 -2.184 11.644 1.00 85.88 101 LEU A CA 1
ATOM 743 C C . LEU A 1 101 ? -1.596 -1.559 10.276 1.00 85.88 101 LEU A C 1
ATOM 745 O O . LEU A 1 101 ? -0.887 -1.837 9.307 1.00 85.88 101 LEU A O 1
ATOM 749 N N . ILE A 1 102 ? -2.597 -0.681 10.198 1.00 85.88 102 ILE A N 1
ATOM 750 C CA . ILE A 1 102 ? -2.931 0.017 8.954 1.00 85.88 102 ILE A CA 1
ATOM 751 C C . ILE A 1 102 ? -1.845 1.035 8.602 1.00 85.88 102 ILE A C 1
ATOM 753 O O . ILE A 1 102 ? -1.416 1.078 7.450 1.00 85.88 102 ILE A O 1
ATOM 757 N N . TYR A 1 103 ? -1.312 1.780 9.575 1.00 86.62 103 TYR A N 1
ATOM 758 C CA . TYR A 1 103 ? -0.158 2.650 9.330 1.00 86.62 103 TYR A CA 1
ATOM 759 C C . TYR A 1 103 ? 1.063 1.876 8.845 1.00 86.62 103 TYR A C 1
ATOM 761 O O . TYR A 1 103 ? 1.701 2.304 7.888 1.00 86.62 103 TYR A O 1
ATOM 769 N N . THR A 1 104 ? 1.373 0.727 9.447 1.00 86.94 104 THR A N 1
ATOM 770 C CA . THR A 1 104 ? 2.471 -0.134 8.997 1.00 86.94 104 THR A CA 1
ATOM 771 C C . THR A 1 104 ? 2.250 -0.607 7.564 1.00 86.94 104 THR A C 1
ATOM 773 O O . THR A 1 104 ? 3.177 -0.545 6.763 1.00 86.94 104 THR A O 1
ATOM 776 N N . SER A 1 105 ? 1.031 -1.020 7.213 1.00 87.88 105 SER A N 1
ATOM 777 C CA . SER A 1 105 ? 0.682 -1.423 5.847 1.00 87.88 105 SER A CA 1
ATOM 778 C C . SER A 1 105 ? 0.874 -0.286 4.837 1.00 87.88 105 SER A C 1
ATOM 780 O O . SER A 1 105 ? 1.546 -0.466 3.819 1.00 87.88 105 SER A O 1
ATOM 782 N N . VAL A 1 106 ? 0.367 0.912 5.145 1.00 87.19 106 VAL A N 1
ATOM 783 C CA . VAL A 1 106 ? 0.529 2.099 4.291 1.00 87.19 106 VAL A CA 1
ATOM 784 C C . VAL A 1 106 ? 2.005 2.490 4.169 1.00 87.19 106 VAL A C 1
ATOM 786 O O . VAL A 1 106 ? 2.471 2.770 3.067 1.00 87.19 106 VAL A O 1
ATOM 789 N N . LEU A 1 107 ? 2.767 2.449 5.265 1.00 88.75 107 LEU A N 1
ATOM 790 C CA . LEU A 1 107 ? 4.195 2.768 5.270 1.00 88.75 107 LEU A CA 1
ATOM 791 C C . LEU A 1 107 ? 5.011 1.756 4.452 1.00 88.75 107 LEU A C 1
ATOM 793 O O . LEU A 1 107 ? 5.870 2.155 3.671 1.00 88.75 107 LEU A O 1
ATOM 797 N N . LEU A 1 108 ? 4.723 0.458 4.585 1.00 88.31 108 LEU A N 1
ATOM 798 C CA . LEU A 1 108 ? 5.345 -0.594 3.775 1.00 88.31 108 LEU A CA 1
ATOM 799 C C . LEU A 1 108 ? 4.990 -0.437 2.298 1.00 88.31 108 LEU A C 1
ATOM 801 O O . LEU A 1 108 ? 5.854 -0.599 1.438 1.00 88.31 108 LEU A O 1
ATOM 805 N N . SER A 1 109 ? 3.749 -0.055 1.995 1.00 87.19 109 SER A N 1
ATOM 806 C CA . SER A 1 109 ? 3.352 0.261 0.627 1.00 87.19 109 SER A CA 1
ATOM 807 C C . SER A 1 109 ? 4.105 1.476 0.082 1.00 87.19 109 SER A C 1
ATOM 809 O O . SER A 1 109 ? 4.486 1.486 -1.090 1.00 87.19 109 SER A O 1
ATOM 811 N N . ALA A 1 110 ? 4.333 2.491 0.919 1.00 85.50 110 ALA A N 1
ATOM 812 C CA . ALA A 1 110 ? 5.090 3.676 0.548 1.00 85.50 110 ALA A CA 1
ATOM 813 C C . ALA A 1 110 ? 6.564 3.344 0.276 1.00 85.50 110 ALA A C 1
ATOM 815 O O . ALA A 1 110 ? 7.113 3.721 -0.761 1.00 85.50 110 ALA A O 1
ATOM 816 N N . ALA A 1 111 ? 7.171 2.563 1.170 1.00 86.50 111 ALA A N 1
ATOM 817 C CA . ALA A 1 111 ? 8.535 2.069 1.036 1.00 86.50 111 ALA A CA 1
ATOM 818 C C . ALA A 1 111 ? 8.705 1.188 -0.210 1.00 86.50 111 ALA A C 1
ATOM 820 O O . ALA A 1 111 ? 9.663 1.369 -0.956 1.00 86.50 111 ALA A O 1
ATOM 821 N N . GLY A 1 112 ? 7.759 0.287 -0.490 1.00 84.62 112 GLY A N 1
ATOM 822 C CA . GLY A 1 112 ? 7.784 -0.532 -1.702 1.00 84.62 112 GLY A CA 1
ATOM 823 C C . GLY A 1 112 ? 7.705 0.306 -2.980 1.00 84.62 112 GLY A C 1
ATOM 824 O O . GLY A 1 112 ? 8.472 0.074 -3.913 1.00 84.62 112 GLY A O 1
ATOM 825 N N . GLY A 1 113 ? 6.858 1.340 -3.003 1.00 82.75 113 GLY A N 1
ATOM 826 C CA . GLY A 1 113 ? 6.820 2.291 -4.116 1.00 82.75 113 GLY A CA 1
ATOM 827 C C . GLY A 1 113 ? 8.128 3.053 -4.310 1.00 82.75 113 GLY A C 1
ATOM 828 O O . GLY A 1 113 ? 8.595 3.193 -5.440 1.00 82.75 113 GLY A O 1
ATOM 829 N N . PHE A 1 114 ? 8.760 3.474 -3.215 1.00 83.19 114 PHE A N 1
ATOM 830 C CA . PHE A 1 114 ? 10.073 4.112 -3.258 1.00 83.19 114 PHE A CA 1
ATOM 831 C C . PHE A 1 114 ? 11.160 3.170 -3.797 1.00 83.19 114 PHE A C 1
ATOM 833 O O . PHE A 1 114 ? 11.932 3.566 -4.668 1.00 83.19 114 PHE A O 1
ATOM 840 N N . ILE A 1 115 ? 11.189 1.910 -3.346 1.00 83.12 115 ILE A N 1
ATOM 841 C CA . ILE A 1 115 ? 12.134 0.894 -3.835 1.00 83.12 115 ILE A CA 1
ATOM 842 C C . ILE A 1 115 ? 11.964 0.673 -5.341 1.00 83.12 115 ILE A C 1
ATOM 844 O O . ILE A 1 115 ? 12.959 0.657 -6.060 1.00 83.12 115 ILE A O 1
ATOM 848 N N . LEU A 1 116 ? 10.728 0.556 -5.836 1.00 79.50 116 LEU A N 1
ATOM 849 C CA . LEU A 1 116 ? 10.462 0.394 -7.270 1.00 79.50 116 LEU A CA 1
ATOM 850 C C . LEU A 1 116 ? 10.925 1.607 -8.080 1.00 79.50 116 LEU A C 1
ATOM 852 O O . LEU A 1 116 ? 11.545 1.438 -9.131 1.00 79.50 116 LEU A O 1
ATOM 856 N N . ALA A 1 117 ? 10.666 2.822 -7.591 1.00 79.19 117 ALA A N 1
ATOM 857 C CA . ALA A 1 117 ? 11.122 4.045 -8.244 1.00 79.19 117 ALA A CA 1
ATOM 858 C C . ALA A 1 117 ? 12.657 4.119 -8.297 1.00 79.19 117 ALA A C 1
ATOM 860 O O . ALA A 1 117 ? 13.219 4.415 -9.351 1.00 79.19 117 ALA A O 1
ATOM 861 N N . MET A 1 118 ? 13.335 3.783 -7.195 1.00 81.00 118 MET A N 1
ATOM 862 C CA . MET A 1 118 ? 14.797 3.742 -7.129 1.00 81.00 118 MET A CA 1
ATOM 863 C C . MET A 1 118 ? 15.388 2.656 -8.024 1.00 81.00 118 MET A C 1
ATOM 865 O O . MET A 1 118 ? 16.340 2.928 -8.747 1.00 81.00 118 MET A O 1
ATOM 869 N N . ALA A 1 119 ? 14.820 1.450 -8.026 1.00 77.50 119 ALA A N 1
ATOM 870 C CA . ALA A 1 119 ? 15.270 0.368 -8.895 1.00 77.50 119 ALA A CA 1
ATOM 871 C C . ALA A 1 119 ? 15.117 0.754 -10.374 1.00 77.50 119 ALA A C 1
ATOM 873 O O . ALA A 1 119 ? 16.047 0.591 -11.157 1.00 77.50 119 ALA A O 1
ATOM 874 N N . THR A 1 120 ? 13.990 1.375 -10.729 1.00 75.25 120 THR A N 1
ATOM 875 C CA . THR A 1 120 ? 13.760 1.910 -12.077 1.00 75.25 120 THR A CA 1
ATOM 876 C C . THR A 1 120 ? 14.785 2.991 -12.432 1.00 75.25 120 THR A C 1
ATOM 878 O O . THR A 1 120 ? 15.344 2.967 -13.526 1.00 75.25 120 THR A O 1
ATOM 881 N N . LEU A 1 121 ? 15.075 3.921 -11.513 1.00 76.31 121 LEU A N 1
ATOM 882 C CA . LEU A 1 121 ? 16.075 4.974 -11.710 1.00 76.31 121 LEU A CA 1
ATOM 883 C C . LEU A 1 121 ? 17.478 4.393 -11.924 1.00 76.31 121 LEU A C 1
ATOM 885 O O . LEU A 1 121 ? 18.159 4.781 -12.870 1.00 76.31 121 LEU A O 1
ATOM 889 N N . VAL A 1 122 ? 17.895 3.447 -11.078 1.00 79.12 122 VAL A N 1
ATOM 890 C CA . VAL A 1 122 ? 19.192 2.766 -11.195 1.00 79.12 122 VAL A CA 1
ATOM 891 C C . VAL A 1 122 ? 19.300 2.069 -12.544 1.00 79.12 122 VAL A C 1
ATOM 893 O O . VAL A 1 122 ? 20.292 2.252 -13.248 1.00 79.12 122 VAL A O 1
ATOM 896 N N . SER A 1 123 ? 18.271 1.330 -12.954 1.00 72.12 123 SER A N 1
ATOM 897 C CA . SER A 1 123 ? 18.295 0.655 -14.246 1.00 72.12 123 SER A CA 1
ATOM 898 C C . SER A 1 123 ? 18.313 1.628 -15.426 1.00 72.12 123 SER A C 1
ATOM 900 O O . SER A 1 123 ? 18.981 1.344 -16.414 1.00 72.12 123 SER A O 1
ATOM 902 N N . LEU A 1 124 ? 17.641 2.783 -15.340 1.00 72.69 124 LEU A N 1
ATOM 903 C CA . LEU A 1 124 ? 17.737 3.829 -16.366 1.00 72.69 124 LEU A CA 1
ATOM 904 C C . LEU A 1 124 ? 19.155 4.406 -16.464 1.00 72.69 124 LEU A C 1
ATOM 906 O O . LEU A 1 124 ? 19.649 4.583 -17.573 1.00 72.69 124 LEU A O 1
ATOM 910 N N . ILE A 1 125 ? 19.819 4.654 -15.329 1.00 76.31 125 ILE A N 1
ATOM 911 C CA . ILE A 1 125 ? 21.213 5.126 -15.296 1.00 76.31 125 ILE A CA 1
ATOM 912 C C . ILE A 1 125 ? 22.151 4.076 -15.906 1.00 76.31 125 ILE A C 1
ATOM 914 O O . ILE A 1 125 ? 23.013 4.418 -16.707 1.00 76.31 125 ILE A O 1
ATOM 918 N N . MET A 1 126 ? 21.972 2.796 -15.567 1.00 73.31 126 MET A N 1
ATOM 919 C CA . MET A 1 126 ? 22.839 1.719 -16.058 1.00 73.31 126 MET A CA 1
ATOM 920 C C . MET A 1 126 ? 22.625 1.378 -17.542 1.00 73.31 126 MET A C 1
ATOM 922 O O . MET A 1 126 ? 23.580 0.973 -18.204 1.00 73.31 126 MET A O 1
ATOM 926 N N . ASN A 1 127 ? 21.403 1.526 -18.073 1.00 66.56 127 ASN A N 1
ATOM 927 C CA . ASN A 1 127 ? 21.100 1.228 -19.481 1.00 66.56 127 ASN A CA 1
ATOM 928 C C . ASN A 1 127 ? 21.322 2.410 -20.438 1.00 66.56 127 ASN A C 1
ATOM 930 O O . ASN A 1 127 ? 21.478 2.177 -21.636 1.00 66.56 127 ASN A O 1
ATOM 934 N N . ASN A 1 128 ? 21.375 3.657 -19.959 1.00 61.31 128 ASN A N 1
ATOM 935 C CA . ASN A 1 128 ? 21.760 4.796 -20.796 1.00 61.31 128 ASN A CA 1
ATOM 936 C C . ASN A 1 128 ? 23.288 4.934 -20.852 1.00 61.31 128 ASN A C 1
ATOM 938 O O . ASN A 1 128 ? 23.893 5.686 -20.092 1.00 61.31 128 ASN A O 1
ATOM 942 N N . ARG A 1 129 ? 23.914 4.249 -21.818 1.00 51.25 129 ARG A N 1
ATOM 943 C CA . ARG A 1 129 ? 25.346 4.401 -22.150 1.00 51.25 129 ARG A CA 1
ATOM 944 C C . ARG A 1 129 ? 25.740 5.785 -22.700 1.00 51.25 129 ARG A C 1
ATOM 946 O O . ARG A 1 129 ? 26.910 5.991 -22.973 1.00 51.25 129 ARG A O 1
ATOM 953 N N . GLU A 1 130 ? 24.804 6.717 -22.868 1.00 50.59 130 GLU A N 1
ATOM 954 C CA . GLU A 1 130 ? 25.065 8.056 -23.428 1.00 50.59 130 GLU A CA 1
ATOM 955 C C . GLU A 1 130 ? 25.444 9.121 -22.377 1.00 50.59 130 GLU A C 1
ATOM 957 O O . GLU A 1 130 ? 25.698 10.267 -22.735 1.00 50.59 130 GLU A O 1
ATOM 962 N N . PHE A 1 131 ? 25.497 8.770 -21.085 1.00 46.84 131 PHE A N 1
ATOM 963 C CA . PHE A 1 131 ?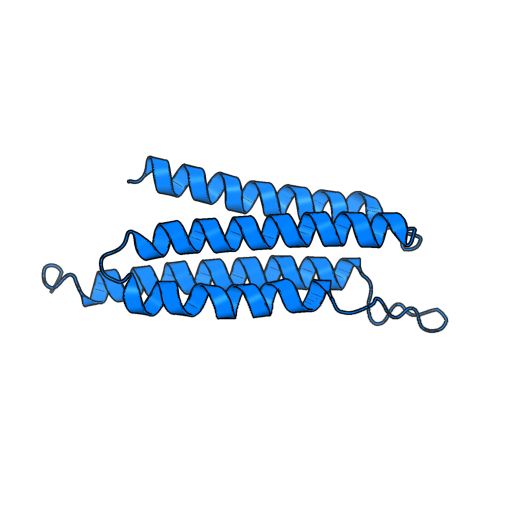 25.885 9.686 -19.995 1.00 46.84 131 PHE A CA 1
ATOM 964 C C . PHE A 1 131 ? 27.311 9.464 -19.447 1.00 46.84 131 PHE A C 1
ATOM 966 O O . PHE A 1 131 ? 27.641 10.012 -18.393 1.00 46.84 131 PHE A O 1
ATOM 973 N N . VAL A 1 132 ? 28.156 8.690 -20.141 1.00 41.75 132 VAL A N 1
ATOM 974 C CA . VAL A 1 132 ? 29.590 8.516 -19.824 1.00 41.75 132 VAL A CA 1
ATOM 975 C C . VAL A 1 132 ? 30.440 8.855 -21.037 1.00 41.75 132 VAL A C 1
ATOM 977 O O . VAL A 1 132 ? 30.122 8.331 -22.125 1.00 41.75 132 VAL A O 1
#

Secondary structure (DSSP, 8-state):
-HHHHHHHHHHHHHHHHHHHHHHHHHTTTS---HHHHHHHHHHHHHHHHHHHHHHHHHHTTSTTHHHHHHHHHHHHHHHHHHHHSPPEEETTEEEE-HHHHHHHHHHHHHHHHHHHHHHHHHHHHHH-GGG-

Sequence (132 aa):
MALFIVFIAFIWGGSMGVTLLMTKSRLAPGDASLGDQLLVRFVALIAVSIAMLTLGLVSGRTIAADDTTRLVPYLWGAAVLPLFIPSLKSTGISLLSSEKLIYTSVLLSAAGGFILAMATLVSLIMNNREFV

pLDDT: mean 77.61, std 11.15, range [41.75, 90.88]

Radius of gyration: 17.3 Å; chains: 1; bounding box: 47×23×53 Å

Foldseek 3Di:
DVVLVVVLVCLLVVLLVVLLVLLCVQFVVVPHDPVSLLVSLVSLLVSLVSNLVSLLVVLCVAPNNPVLNVCSVVLSCQLSVLSPDDFDDDDPDRPRGSSVSSVSSSVSSVVSSVVSVVVRVVVVVVPPPPPD